Protein AF-A0AAE5J7K6-F1 (afdb_monomer_lite)

Organism: Limosilactobacillus reuteri (NCBI:txid1598)

pLDDT: mean 90.9, std 9.98, range [49.75, 97.62]

Foldseek 3Di:
DDWFQFLQPRDIFAFPPVAKFFAFADLVVQKTKIWTFTPPDPDGDIGIGMDGHDDDALVNHLRHDFFVLVVVLCVVQVVCCCVRPVVCPVVVVSSVVCVVVVVVQADPSSHGDPVGTPPDRPVVVRD

Structure (mmCIF, N/CA/C/O backbone):
data_AF-A0AAE5J7K6-F1
#
_entry.id   AF-A0AAE5J7K6-F1
#
loop_
_atom_site.group_PDB
_atom_site.id
_atom_site.type_symbol
_atom_site.label_atom_id
_atom_site.label_alt_id
_atom_site.label_comp_id
_atom_site.label_asym_id
_atom_site.label_entity_id
_atom_site.label_seq_id
_atom_site.pdbx_PDB_ins_code
_atom_site.Cartn_x
_atom_site.Cartn_y
_atom_site.Cartn_z
_atom_site.occupancy
_atom_site.B_iso_or_equiv
_atom_site.auth_seq_id
_atom_site.auth_comp_id
_atom_site.auth_asym_id
_atom_site.auth_atom_id
_atom_site.pdbx_PDB_model_num
ATOM 1 N N . MET A 1 1 ? 10.811 -12.786 -11.200 1.00 93.81 1 MET A N 1
ATOM 2 C CA . MET A 1 1 ? 10.462 -11.927 -12.350 1.00 93.81 1 MET A CA 1
ATOM 3 C C . MET A 1 1 ? 9.161 -12.414 -12.951 1.00 93.81 1 MET A C 1
ATOM 5 O O . MET A 1 1 ? 8.996 -13.625 -13.063 1.00 93.81 1 MET A O 1
ATOM 9 N N . ILE A 1 2 ? 8.264 -11.505 -13.320 1.00 96.31 2 ILE A N 1
ATOM 10 C CA . ILE A 1 2 ? 6.983 -11.817 -13.974 1.00 96.31 2 ILE A CA 1
ATOM 11 C C . ILE A 1 2 ? 6.719 -10.796 -15.085 1.00 96.31 2 ILE A C 1
ATOM 13 O O . ILE A 1 2 ? 7.277 -9.702 -15.046 1.00 96.31 2 ILE A O 1
ATOM 17 N N . LYS A 1 3 ? 5.872 -11.139 -16.059 1.00 97.31 3 LYS A N 1
ATOM 18 C CA . LYS A 1 3 ? 5.382 -10.195 -17.073 1.00 97.31 3 LYS A CA 1
ATOM 19 C C . LYS A 1 3 ? 4.067 -9.577 -16.597 1.00 97.31 3 LYS A C 1
ATOM 21 O O . LYS A 1 3 ? 3.174 -10.319 -16.195 1.00 97.31 3 LYS A O 1
ATOM 26 N N . VAL A 1 4 ? 3.949 -8.255 -16.664 1.00 96.88 4 VAL A N 1
ATOM 27 C CA . VAL A 1 4 ? 2.765 -7.489 -16.243 1.00 96.88 4 VAL A CA 1
ATOM 28 C C . VAL A 1 4 ? 2.380 -6.472 -17.306 1.00 96.88 4 VAL A C 1
ATOM 30 O O . VAL A 1 4 ? 3.189 -6.135 -18.165 1.00 96.88 4 VAL A O 1
ATOM 33 N N . THR A 1 5 ? 1.152 -5.968 -17.236 1.00 96.00 5 THR A N 1
ATOM 34 C CA . THR A 1 5 ? 0.739 -4.782 -17.991 1.00 96.00 5 THR A CA 1
ATOM 35 C C . THR A 1 5 ? 0.905 -3.560 -17.101 1.00 96.00 5 THR A C 1
ATOM 37 O O . THR A 1 5 ? 0.246 -3.476 -16.063 1.00 96.00 5 THR A O 1
ATOM 40 N N . ASP A 1 6 ? 1.759 -2.628 -17.515 1.00 93.62 6 ASP A N 1
ATOM 41 C CA . ASP A 1 6 ? 1.901 -1.334 -16.855 1.00 93.62 6 ASP A CA 1
ATOM 42 C C . ASP A 1 6 ? 0.564 -0.579 -16.903 1.00 93.62 6 ASP A C 1
ATOM 44 O O . ASP A 1 6 ? -0.046 -0.413 -17.963 1.00 93.62 6 ASP A O 1
ATOM 48 N N . LEU A 1 7 ? 0.076 -0.134 -15.751 1.00 93.06 7 LEU A N 1
ATOM 49 C CA . LEU A 1 7 ? -1.174 0.604 -15.656 1.00 93.06 7 LEU A CA 1
ATOM 50 C C . LEU A 1 7 ? -1.078 1.996 -16.276 1.00 93.06 7 LEU A C 1
ATOM 52 O O . LEU A 1 7 ? -2.104 2.480 -16.756 1.00 93.06 7 LEU A O 1
ATOM 56 N N . LEU A 1 8 ? 0.113 2.602 -16.302 1.00 88.62 8 LEU A N 1
ATOM 57 C CA . LEU A 1 8 ? 0.323 3.936 -16.853 1.00 88.62 8 LEU A CA 1
ATOM 58 C C . LEU A 1 8 ? 0.435 3.897 -18.381 1.00 88.62 8 LEU A C 1
ATOM 60 O O . LEU A 1 8 ? -0.321 4.571 -19.079 1.00 88.62 8 LEU A O 1
ATOM 64 N N . THR A 1 9 ? 1.357 3.095 -18.920 1.00 90.75 9 THR A N 1
ATOM 65 C CA . THR A 1 9 ? 1.624 3.057 -20.372 1.00 90.75 9 THR A CA 1
ATOM 66 C C . THR A 1 9 ? 0.813 2.009 -21.134 1.00 90.75 9 THR A C 1
ATOM 68 O O . THR A 1 9 ? 0.762 2.057 -22.365 1.00 90.75 9 THR A O 1
ATOM 71 N N . ARG A 1 10 ? 0.177 1.058 -20.432 1.00 92.69 10 ARG A N 1
ATOM 72 C CA . ARG A 1 10 ? -0.516 -0.119 -20.997 1.00 92.69 10 ARG A CA 1
ATOM 73 C C . ARG A 1 10 ? 0.393 -1.099 -21.750 1.00 92.69 10 ARG A C 1
ATOM 75 O O . ARG A 1 10 ? -0.115 -1.992 -22.428 1.00 92.69 10 ARG A O 1
ATOM 82 N N . GLN A 1 11 ? 1.714 -0.966 -21.636 1.00 94.25 11 GLN A N 1
ATOM 83 C CA . GLN A 1 11 ? 2.670 -1.877 -22.266 1.00 94.25 11 GLN A CA 1
ATOM 84 C C . GLN A 1 11 ? 2.914 -3.120 -21.406 1.00 94.25 11 GLN A C 1
ATOM 86 O O . GLN A 1 11 ? 2.763 -3.092 -20.185 1.00 94.25 11 GLN A O 1
ATOM 91 N N . GLU A 1 12 ? 3.294 -4.228 -22.047 1.00 96.56 12 GLU A N 1
ATOM 92 C CA . GLU A 1 12 ? 3.784 -5.399 -21.323 1.00 96.56 12 GLU A CA 1
ATOM 93 C C . GLU A 1 12 ? 5.246 -5.191 -20.918 1.00 96.56 12 GLU A C 1
ATOM 95 O O . GLU A 1 12 ? 6.101 -4.969 -21.773 1.00 96.56 12 GLU A O 1
ATOM 100 N N . VAL A 1 13 ? 5.534 -5.311 -19.623 1.00 95.38 13 VAL A N 1
ATOM 101 C CA . VAL A 1 13 ? 6.867 -5.112 -19.041 1.00 95.38 13 VAL A CA 1
ATOM 102 C C . VAL A 1 13 ? 7.207 -6.294 -18.132 1.00 95.38 13 VAL A C 1
ATOM 104 O O . VAL A 1 13 ? 6.322 -6.911 -17.534 1.00 95.38 13 VAL A O 1
ATOM 107 N N . ILE A 1 14 ? 8.488 -6.656 -18.034 1.00 96.81 14 ILE A N 1
ATOM 108 C CA . ILE A 1 14 ? 8.958 -7.667 -17.078 1.00 96.81 14 ILE A CA 1
ATOM 109 C C . ILE A 1 14 ? 9.411 -6.946 -15.814 1.00 96.81 14 ILE A C 1
ATOM 111 O O . ILE A 1 14 ? 10.242 -6.053 -15.892 1.00 96.81 14 ILE A O 1
ATOM 115 N N . VAL A 1 15 ? 8.912 -7.353 -14.649 1.00 96.94 15 VAL A N 1
ATOM 116 C CA . VAL A 1 15 ? 9.249 -6.738 -13.354 1.00 96.94 15 VAL A CA 1
ATOM 117 C C . VAL A 1 15 ? 9.903 -7.735 -12.401 1.00 96.94 15 VAL A C 1
ATOM 119 O O . VAL A 1 15 ? 9.646 -8.948 -12.456 1.00 96.94 15 VAL A O 1
ATOM 122 N N . ASP A 1 16 ? 10.733 -7.236 -11.486 1.00 95.88 16 ASP A N 1
ATOM 123 C CA . ASP A 1 16 ? 11.238 -8.001 -10.344 1.00 95.88 16 ASP A CA 1
ATOM 124 C C . ASP A 1 16 ? 10.209 -8.022 -9.200 1.00 95.88 16 ASP A C 1
ATOM 126 O O . ASP A 1 16 ? 10.271 -7.270 -8.228 1.00 95.88 16 ASP A O 1
ATOM 130 N N 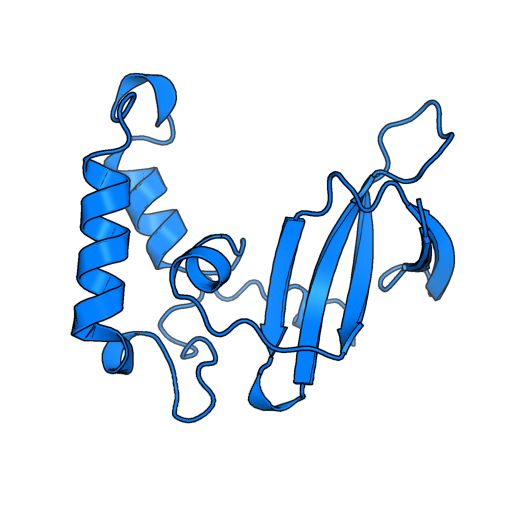. ASP A 1 17 ? 9.254 -8.945 -9.326 1.00 94.12 17 ASP A N 1
ATOM 131 C CA . ASP A 1 17 ? 8.152 -9.170 -8.380 1.00 94.12 17 ASP A CA 1
ATOM 132 C C . ASP A 1 17 ? 8.576 -9.457 -6.927 1.00 94.12 17 ASP A C 1
ATOM 134 O O . ASP A 1 17 ? 7.774 -9.330 -5.998 1.00 94.12 17 ASP A O 1
ATOM 138 N N . SER A 1 18 ? 9.836 -9.843 -6.702 1.00 95.12 18 SER A N 1
ATOM 139 C CA . SER A 1 18 ? 10.352 -10.078 -5.349 1.00 95.12 18 SER A CA 1
ATOM 140 C C . SER A 1 18 ? 10.489 -8.788 -4.535 1.00 95.12 18 SER A C 1
ATOM 142 O O . SER A 1 18 ? 10.502 -8.833 -3.308 1.00 95.12 18 SER A O 1
ATOM 144 N N . LYS A 1 19 ? 10.539 -7.636 -5.216 1.00 93.81 19 LYS A N 1
AT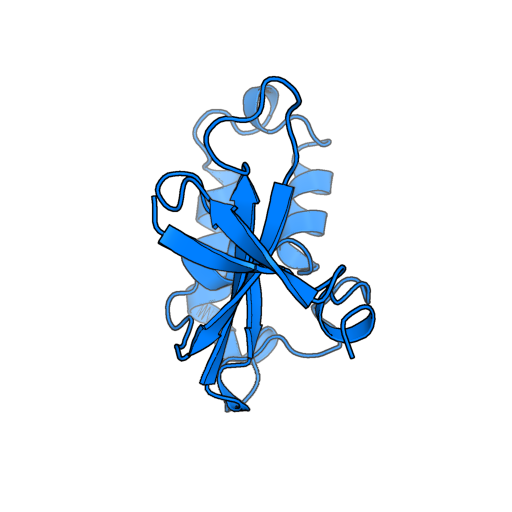OM 145 C CA . LYS A 1 19 ? 10.688 -6.296 -4.629 1.00 93.81 19 LYS A CA 1
ATOM 146 C C . LYS A 1 19 ? 9.403 -5.471 -4.678 1.00 93.81 19 LYS A C 1
ATOM 148 O O . LYS A 1 19 ? 9.446 -4.264 -4.433 1.00 93.81 19 LYS A O 1
ATOM 153 N N . LYS A 1 20 ? 8.276 -6.096 -5.032 1.00 94.38 20 LYS A N 1
ATOM 154 C CA . LYS A 1 20 ? 6.996 -5.397 -5.156 1.00 94.38 20 LYS A CA 1
ATOM 155 C C . LYS A 1 20 ? 6.571 -4.762 -3.834 1.00 94.38 20 LYS A C 1
ATOM 157 O O . LYS A 1 20 ? 6.835 -5.291 -2.755 1.00 94.38 20 LYS A O 1
ATOM 162 N N . LYS A 1 21 ? 5.847 -3.656 -3.937 1.00 93.75 21 LYS A N 1
ATOM 163 C CA . LYS A 1 21 ? 5.210 -2.960 -2.817 1.00 93.75 21 LYS A CA 1
ATOM 164 C C . LYS A 1 21 ? 3.732 -2.807 -3.125 1.00 93.75 21 LYS A C 1
ATOM 166 O O . LYS A 1 21 ? 3.400 -2.432 -4.247 1.00 93.75 21 LYS A O 1
ATOM 171 N N . ILE A 1 22 ? 2.862 -3.099 -2.159 1.00 93.50 22 ILE A N 1
ATOM 172 C CA . ILE A 1 22 ? 1.428 -2.823 -2.308 1.00 93.50 22 ILE A CA 1
ATOM 173 C C . ILE A 1 22 ? 1.264 -1.306 -2.318 1.00 93.50 22 ILE A C 1
ATOM 175 O O . ILE A 1 22 ? 1.660 -0.629 -1.368 1.00 93.50 22 ILE A O 1
ATOM 179 N N . THR A 1 23 ? 0.705 -0.767 -3.393 1.00 91.00 23 THR A N 1
ATOM 180 C CA . THR A 1 23 ? 0.434 0.667 -3.499 1.00 91.00 23 THR A CA 1
ATOM 181 C C . THR A 1 23 ? -0.965 1.009 -3.019 1.00 91.00 23 THR A C 1
ATOM 183 O O . THR A 1 23 ? -1.132 2.005 -2.313 1.00 91.00 23 THR A O 1
ATOM 186 N N . ASP A 1 24 ? -1.935 0.159 -3.353 1.00 91.81 24 ASP A N 1
ATOM 187 C CA . ASP A 1 24 ? -3.347 0.277 -2.995 1.00 91.81 24 ASP A CA 1
ATOM 188 C C . ASP A 1 24 ? -4.055 -1.088 -3.142 1.00 91.81 24 ASP A C 1
ATOM 190 O O . ASP A 1 24 ? -3.475 -2.055 -3.644 1.00 91.81 24 ASP A O 1
ATOM 194 N N . PHE A 1 25 ? -5.317 -1.185 -2.731 1.00 93.62 25 PHE A N 1
ATOM 195 C CA . PHE A 1 25 ? -6.162 -2.360 -2.949 1.00 93.62 25 PHE A CA 1
ATOM 196 C C . PHE A 1 25 ? -7.644 -1.977 -3.042 1.00 93.62 25 PHE A C 1
ATOM 198 O O . PHE A 1 25 ? -8.066 -0.879 -2.684 1.00 93.62 25 PHE A O 1
ATOM 205 N N . SER A 1 26 ? -8.445 -2.900 -3.564 1.00 93.75 26 SER A N 1
ATOM 206 C CA . SER A 1 26 ? -9.897 -2.873 -3.450 1.00 93.75 26 SER A CA 1
ATOM 207 C C . SER A 1 26 ? -10.399 -4.299 -3.277 1.00 93.75 26 SER A C 1
ATOM 209 O O . SER A 1 26 ? -10.597 -5.021 -4.256 1.00 93.75 26 SER A O 1
ATOM 211 N N . ASN A 1 27 ? -10.626 -4.692 -2.030 1.00 96.00 27 ASN A N 1
ATOM 212 C CA . ASN A 1 27 ? -11.216 -5.969 -1.658 1.00 96.00 27 ASN A CA 1
ATOM 213 C C . ASN A 1 27 ? -12.626 -6.101 -2.237 1.00 96.00 27 ASN A C 1
ATOM 215 O O . ASN A 1 27 ? -12.974 -7.161 -2.748 1.00 96.00 27 ASN A O 1
ATOM 219 N N . LYS A 1 28 ? -13.404 -5.009 -2.295 1.00 95.50 28 LYS A N 1
ATOM 220 C CA . LYS A 1 28 ? -14.710 -5.006 -2.974 1.00 95.50 28 LYS A CA 1
ATOM 221 C C . LYS A 1 28 ? -14.633 -5.482 -4.429 1.00 95.50 28 LYS A C 1
ATOM 223 O O . LYS A 1 28 ? -15.542 -6.157 -4.906 1.00 95.50 28 LYS A O 1
ATOM 228 N N . ASN A 1 29 ? -13.573 -5.105 -5.145 1.00 95.19 29 ASN A N 1
ATOM 229 C CA . ASN A 1 29 ? -13.381 -5.452 -6.555 1.00 95.19 29 ASN A CA 1
ATOM 230 C C . ASN A 1 29 ? -12.444 -6.651 -6.761 1.00 95.19 29 ASN A C 1
ATOM 232 O O . ASN A 1 29 ? -12.195 -7.027 -7.906 1.00 95.19 29 ASN A O 1
ATOM 236 N N . GLY A 1 30 ? -11.910 -7.236 -5.688 1.00 96.38 30 GLY A N 1
ATOM 237 C CA . GLY A 1 30 ? -10.941 -8.319 -5.777 1.00 96.38 30 GLY A CA 1
ATOM 238 C C . GLY A 1 30 ? -9.615 -7.916 -6.416 1.00 96.38 30 GLY A C 1
ATOM 239 O O . GLY A 1 30 ? -9.073 -8.708 -7.182 1.00 96.38 30 GLY A O 1
ATOM 240 N N . LEU A 1 31 ? -9.112 -6.700 -6.167 1.00 95.81 31 LEU A N 1
ATOM 241 C CA . LEU A 1 31 ? -7.897 -6.172 -6.798 1.00 95.81 31 LEU A CA 1
ATOM 242 C C . LEU A 1 31 ? -6.835 -5.743 -5.784 1.00 95.81 31 LEU A C 1
ATOM 244 O O . LEU A 1 31 ? -7.130 -5.036 -4.822 1.00 95.81 31 LEU A O 1
ATOM 248 N N . ILE A 1 32 ? -5.576 -6.061 -6.084 1.00 95.25 32 ILE A N 1
ATOM 249 C CA . ILE A 1 32 ? -4.397 -5.519 -5.399 1.00 95.25 32 ILE A CA 1
ATOM 250 C C . ILE A 1 32 ? -3.552 -4.764 -6.418 1.00 95.25 32 ILE A C 1
ATOM 252 O O . ILE A 1 32 ? -3.292 -5.274 -7.512 1.00 95.25 32 ILE A O 1
ATOM 256 N N . TYR A 1 33 ? -3.119 -3.563 -6.053 1.00 94.12 33 TYR A N 1
ATOM 257 C CA . TYR A 1 33 ? -2.240 -2.726 -6.855 1.00 94.12 33 TYR A CA 1
ATOM 258 C C . TYR A 1 33 ? -0.831 -2.798 -6.281 1.00 94.12 33 TYR A C 1
ATOM 260 O O . TYR A 1 33 ? -0.617 -2.657 -5.075 1.00 94.12 33 TYR A O 1
ATOM 268 N N . TYR A 1 34 ? 0.133 -3.028 -7.158 1.00 95.06 34 TYR A N 1
ATOM 269 C CA . TYR A 1 34 ? 1.537 -3.152 -6.823 1.00 95.06 34 TYR A CA 1
ATOM 270 C C . TYR A 1 34 ? 2.366 -2.170 -7.634 1.00 95.06 34 TYR A C 1
ATOM 272 O O . TYR A 1 34 ? 2.002 -1.819 -8.752 1.00 95.06 34 TYR A O 1
ATOM 280 N N . SER A 1 35 ? 3.520 -1.810 -7.084 1.00 94.19 35 SER A N 1
ATOM 281 C CA . SER A 1 35 ? 4.629 -1.212 -7.822 1.00 94.19 35 SER A CA 1
ATOM 282 C C . SER A 1 35 ? 5.859 -2.090 -7.659 1.00 94.19 35 SER A C 1
ATOM 284 O O . SER A 1 35 ? 6.154 -2.532 -6.543 1.00 94.19 35 SER A O 1
ATOM 286 N N . ALA A 1 36 ? 6.572 -2.374 -8.743 1.00 95.38 36 ALA A N 1
ATOM 287 C CA . ALA A 1 36 ? 7.814 -3.143 -8.710 1.00 95.38 36 ALA A CA 1
ATOM 288 C C . ALA A 1 36 ? 8.821 -2.588 -9.724 1.00 95.38 36 ALA A C 1
ATOM 290 O O . ALA A 1 36 ? 8.407 -2.070 -10.761 1.00 95.38 36 ALA A O 1
ATOM 291 N N . PRO A 1 37 ? 10.134 -2.709 -9.469 1.00 95.81 37 PRO A N 1
ATOM 292 C CA . PRO A 1 37 ? 11.131 -2.271 -10.431 1.00 95.81 37 PRO A CA 1
ATOM 293 C C . PRO A 1 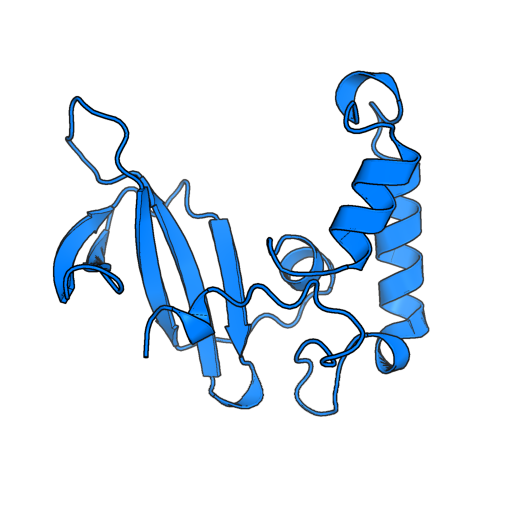37 ? 11.076 -3.142 -11.690 1.00 95.81 37 PRO A C 1
ATOM 295 O O . PRO A 1 37 ? 10.960 -4.372 -11.614 1.00 95.81 37 PRO A O 1
ATOM 298 N N . GLU A 1 38 ? 11.183 -2.502 -12.849 1.00 95.56 38 GLU A N 1
ATOM 299 C CA . GLU A 1 38 ? 11.381 -3.170 -14.127 1.00 95.56 38 GLU A CA 1
ATOM 300 C C . GLU A 1 38 ? 12.656 -4.025 -14.076 1.00 95.56 38 GLU A C 1
ATOM 302 O O . GLU A 1 38 ? 13.685 -3.651 -13.508 1.00 95.56 38 GLU A O 1
ATOM 307 N N . ALA A 1 39 ? 12.574 -5.231 -14.623 1.00 94.12 39 ALA A N 1
ATOM 308 C CA . ALA A 1 39 ? 13.689 -6.155 -14.669 1.00 94.12 39 ALA A CA 1
ATOM 309 C C . ALA A 1 39 ? 14.610 -5.815 -15.844 1.00 94.12 39 ALA A C 1
ATOM 311 O O . ALA A 1 39 ? 14.151 -5.510 -16.939 1.00 94.12 39 ALA A O 1
ATOM 312 N N . ASN A 1 40 ? 15.918 -5.991 -15.645 1.00 85.31 40 ASN A N 1
ATOM 313 C CA . ASN A 1 40 ? 16.941 -5.858 -16.692 1.00 85.31 40 ASN A CA 1
ATOM 314 C C . ASN A 1 40 ? 17.057 -4.456 -17.322 1.00 85.31 40 ASN A C 1
ATOM 316 O O . ASN A 1 40 ? 17.545 -4.334 -18.443 1.00 85.31 40 ASN A O 1
ATOM 320 N N . THR A 1 41 ? 16.652 -3.409 -16.604 1.00 82.81 41 THR A N 1
ATOM 321 C CA . THR A 1 41 ? 16.931 -2.016 -16.975 1.00 82.81 41 THR A CA 1
ATOM 322 C C . THR A 1 41 ? 18.144 -1.486 -16.204 1.00 82.81 41 THR A C 1
ATOM 324 O O . THR A 1 41 ? 18.334 -1.802 -15.028 1.00 82.81 41 THR A O 1
ATOM 327 N N . GLU A 1 42 ? 18.976 -0.682 -16.869 1.00 80.44 42 GLU A N 1
ATOM 328 C CA . GLU A 1 42 ? 20.081 0.056 -16.235 1.00 80.44 42 GLU A CA 1
ATOM 329 C C . GLU A 1 42 ? 19.586 1.292 -15.464 1.00 80.44 42 GLU A C 1
ATOM 331 O O . GLU A 1 42 ? 20.277 1.794 -14.578 1.00 80.44 42 GLU A O 1
ATOM 336 N N . VAL A 1 43 ? 18.383 1.777 -15.787 1.00 81.62 43 VAL A N 1
ATOM 337 C CA . VAL A 1 43 ? 17.724 2.906 -15.120 1.00 81.62 43 VAL A CA 1
ATOM 338 C C . VAL A 1 43 ? 16.646 2.366 -14.192 1.00 81.62 43 VAL A C 1
ATOM 340 O O . VAL A 1 43 ? 15.821 1.559 -14.615 1.00 81.62 43 VAL A O 1
ATOM 343 N N . GLU A 1 44 ? 16.621 2.823 -12.940 1.00 82.50 44 GLU A N 1
ATOM 344 C CA . GLU A 1 44 ? 15.578 2.433 -11.991 1.00 82.50 44 GLU A CA 1
ATOM 345 C C . GLU A 1 44 ? 14.218 2.991 -12.439 1.00 82.50 44 GLU A C 1
ATOM 347 O O . GLU A 1 44 ? 13.906 4.165 -12.248 1.00 82.50 44 GLU A O 1
ATOM 352 N N . HIS A 1 45 ? 13.419 2.130 -13.064 1.00 90.00 45 HIS A N 1
ATOM 353 C CA . HIS A 1 45 ? 12.057 2.412 -13.493 1.00 90.00 45 HIS A CA 1
ATOM 354 C C . HIS A 1 45 ? 11.102 1.519 -12.698 1.00 90.00 45 HIS A C 1
ATOM 356 O O . HIS A 1 45 ? 11.291 0.304 -12.640 1.00 90.00 45 HIS A O 1
ATOM 362 N N . TRP A 1 46 ? 10.111 2.122 -12.040 1.00 93.19 46 TRP A N 1
ATOM 363 C CA . TRP A 1 46 ? 9.090 1.407 -11.274 1.00 93.19 46 TRP A CA 1
ATOM 364 C C . TRP A 1 46 ? 7.812 1.312 -12.098 1.00 93.19 46 TRP A C 1
ATOM 366 O O . TRP A 1 46 ? 7.357 2.303 -12.661 1.00 93.19 46 TRP A O 1
ATOM 376 N N . VAL A 1 47 ? 7.253 0.110 -12.160 1.00 94.12 47 VAL A N 1
ATOM 377 C CA . VAL A 1 47 ? 6.076 -0.221 -12.959 1.00 94.12 47 VAL A CA 1
ATOM 378 C C . VAL A 1 47 ? 4.920 -0.524 -12.025 1.00 94.12 47 VAL A C 1
ATOM 380 O O . VAL A 1 47 ? 5.026 -1.410 -11.168 1.00 94.12 47 VAL A O 1
ATOM 383 N N . ASP A 1 48 ? 3.808 0.173 -12.234 1.00 94.06 48 ASP A N 1
ATOM 384 C CA . ASP A 1 48 ? 2.571 -0.050 -11.499 1.00 94.06 48 ASP A CA 1
ATOM 385 C C . ASP A 1 48 ? 1.692 -1.057 -12.241 1.00 94.06 48 ASP A C 1
ATOM 387 O O . ASP A 1 48 ? 1.428 -0.926 -13.434 1.00 94.06 48 ASP A O 1
ATOM 391 N N . TYR A 1 49 ? 1.213 -2.079 -11.543 1.00 95.06 49 TYR A N 1
ATOM 392 C CA . TYR A 1 49 ? 0.352 -3.117 -12.109 1.00 95.06 49 TYR A CA 1
ATOM 393 C C . TYR A 1 49 ? -0.680 -3.584 -11.086 1.00 95.06 49 TYR A C 1
ATOM 395 O O . TYR A 1 49 ? -0.570 -3.314 -9.891 1.00 95.06 49 TYR A O 1
ATOM 403 N N . LYS A 1 50 ? -1.721 -4.277 -11.553 1.00 95.31 50 LYS A N 1
ATOM 404 C CA . LYS A 1 50 ? -2.754 -4.849 -10.682 1.00 95.31 50 LYS A CA 1
ATOM 405 C C . LYS A 1 50 ? -2.915 -6.337 -10.915 1.00 95.31 50 LYS A C 1
ATOM 407 O O . LYS A 1 50 ? -2.741 -6.818 -12.035 1.00 95.31 50 LYS A O 1
ATOM 412 N N . VAL A 1 51 ? -3.301 -7.044 -9.866 1.00 96.00 51 VAL A N 1
ATOM 413 C CA . VAL A 1 51 ? -3.636 -8.468 -9.907 1.00 96.00 51 VAL A CA 1
ATOM 414 C C . VAL A 1 51 ? -4.948 -8.713 -9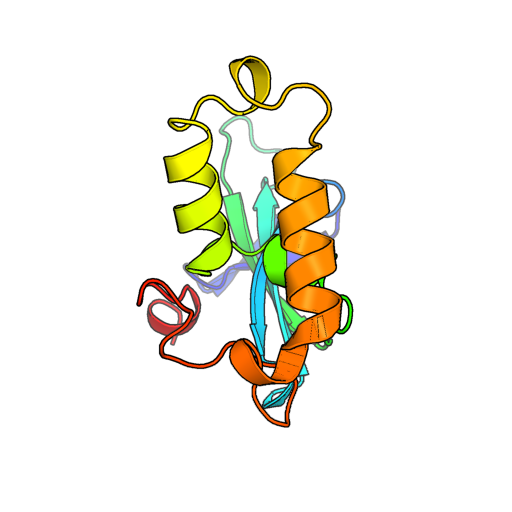.177 1.00 96.00 51 VAL A C 1
ATOM 416 O O . VAL A 1 51 ? -5.369 -7.897 -8.357 1.00 96.00 51 VAL A O 1
ATOM 419 N N . ASN A 1 52 ? -5.579 -9.851 -9.457 1.00 97.12 52 ASN A N 1
ATOM 420 C CA . ASN A 1 52 ? -6.728 -10.288 -8.676 1.00 97.12 52 ASN A CA 1
ATOM 421 C C . ASN A 1 52 ? -6.265 -10.786 -7.300 1.00 97.12 52 ASN A C 1
ATOM 423 O O . ASN A 1 52 ? -5.334 -11.590 -7.221 1.00 97.12 52 ASN A O 1
ATOM 427 N N . GLY A 1 53 ? -6.926 -10.343 -6.236 1.00 96.44 53 GLY A N 1
ATOM 428 C CA . GLY A 1 53 ? -6.630 -10.741 -4.862 1.00 96.44 53 GLY A CA 1
ATOM 429 C C . GLY A 1 53 ? -7.231 -9.789 -3.832 1.00 96.44 53 GLY A C 1
ATOM 430 O O . GLY A 1 53 ? -7.815 -8.771 -4.193 1.00 96.44 53 GLY A O 1
ATOM 431 N N . HIS A 1 54 ? -7.057 -10.122 -2.554 1.00 96.81 54 HIS A N 1
ATOM 432 C CA . HIS A 1 54 ? -7.451 -9.296 -1.411 1.00 96.81 54 HIS A CA 1
ATOM 433 C C . HIS A 1 54 ? -6.256 -9.037 -0.497 1.00 96.81 54 HIS A C 1
ATOM 435 O O . HIS A 1 54 ? -5.309 -9.826 -0.457 1.00 96.81 54 HIS A O 1
ATOM 441 N N . VAL A 1 55 ? -6.334 -7.948 0.261 1.00 96.31 55 VAL A N 1
ATOM 442 C CA . VAL A 1 55 ? -5.443 -7.678 1.389 1.00 96.31 55 VAL A CA 1
ATOM 443 C C . VAL A 1 55 ? -6.289 -7.749 2.652 1.00 96.31 55 VAL A C 1
ATOM 445 O O . VAL A 1 55 ? -7.084 -6.850 2.927 1.00 96.31 55 VAL A O 1
ATOM 448 N N . ASP A 1 56 ? -6.160 -8.844 3.396 1.00 94.81 56 ASP A N 1
ATOM 449 C CA . ASP A 1 56 ? -7.012 -9.123 4.558 1.00 94.81 56 ASP A CA 1
ATOM 450 C C . ASP A 1 56 ? -6.338 -8.741 5.882 1.00 94.81 56 ASP A C 1
ATOM 452 O O . ASP A 1 56 ? -7.019 -8.349 6.831 1.00 94.81 56 ASP A O 1
ATOM 456 N N . ASP A 1 57 ? -5.006 -8.798 5.945 1.00 95.56 57 ASP A N 1
ATOM 457 C CA . ASP A 1 57 ? -4.236 -8.471 7.140 1.00 95.56 57 ASP A CA 1
ATOM 458 C C . ASP A 1 57 ? -4.010 -6.960 7.300 1.00 95.56 57 ASP A C 1
ATOM 460 O O . ASP A 1 57 ? -3.814 -6.214 6.338 1.00 95.56 57 ASP A O 1
ATOM 464 N N . VAL A 1 58 ? -4.048 -6.493 8.549 1.00 95.56 58 VAL A N 1
ATOM 465 C CA . VAL A 1 58 ? -3.943 -5.066 8.889 1.00 95.56 58 VAL A CA 1
ATOM 466 C C . VAL A 1 58 ? -2.581 -4.500 8.499 1.00 95.56 58 VAL A C 1
ATOM 468 O O . VAL A 1 58 ? -2.499 -3.368 8.029 1.00 95.56 58 VAL A O 1
ATOM 471 N N . GLU A 1 59 ? -1.520 -5.281 8.661 1.00 94.50 59 GLU A N 1
ATOM 472 C CA . GLU A 1 59 ? -0.154 -4.920 8.305 1.00 94.50 59 GLU A CA 1
ATOM 473 C C . GLU A 1 59 ? -0.025 -4.628 6.804 1.00 94.50 59 GLU A C 1
ATOM 475 O O . GLU A 1 59 ? 0.486 -3.572 6.418 1.00 94.50 59 GLU A O 1
ATOM 480 N N . GLY A 1 60 ? -0.560 -5.507 5.957 1.00 94.50 60 GLY A N 1
ATOM 481 C CA . GLY A 1 60 ? -0.645 -5.334 4.514 1.00 94.50 60 GLY A CA 1
ATOM 482 C C . GLY A 1 60 ? -1.428 -4.080 4.144 1.00 94.50 60 GLY A C 1
ATOM 483 O O . GLY A 1 60 ? -0.935 -3.262 3.362 1.00 94.50 60 GLY A O 1
ATOM 484 N N . LYS A 1 61 ? -2.592 -3.857 4.769 1.00 94.50 61 LYS A N 1
ATOM 485 C CA . LYS A 1 61 ? -3.388 -2.637 4.549 1.00 94.50 61 LYS A CA 1
ATOM 486 C C . LYS A 1 61 ? -2.611 -1.378 4.933 1.00 94.50 61 LYS A C 1
ATOM 488 O O . LYS A 1 61 ? -2.570 -0.430 4.157 1.00 94.50 61 LYS A O 1
ATOM 493 N N . LEU A 1 62 ? -1.958 -1.363 6.095 1.00 93.75 62 LEU A N 1
ATOM 494 C CA . LEU A 1 62 ? -1.171 -0.226 6.592 1.00 93.75 62 LEU A CA 1
ATOM 495 C C . LEU A 1 62 ? 0.096 0.042 5.774 1.00 93.75 62 LEU A C 1
ATOM 497 O O . LEU A 1 62 ? 0.587 1.175 5.751 1.00 93.75 62 LEU A O 1
ATOM 501 N N . SER A 1 63 ? 0.610 -0.976 5.082 1.00 89.62 63 SER A N 1
ATOM 502 C CA . SER A 1 63 ? 1.778 -0.852 4.211 1.00 89.62 63 SER A CA 1
ATOM 503 C C . SER A 1 63 ? 1.516 -0.033 2.941 1.00 89.62 63 SER A C 1
ATOM 505 O O . SER A 1 63 ? 2.484 0.413 2.319 1.00 89.62 63 SER A O 1
ATOM 507 N N . THR A 1 64 ? 0.251 0.231 2.583 1.00 90.69 64 THR A N 1
ATOM 508 C CA . THR A 1 64 ? -0.087 1.026 1.394 1.00 90.69 64 THR A CA 1
ATOM 509 C C . THR A 1 64 ? 0.324 2.491 1.529 1.00 90.69 64 THR A C 1
ATOM 511 O O . THR A 1 64 ? 0.513 3.018 2.629 1.00 90.69 64 THR A O 1
ATOM 514 N N . TYR A 1 65 ? 0.490 3.174 0.394 1.00 79.31 65 TYR A N 1
ATOM 515 C CA . TYR A 1 65 ? 0.938 4.569 0.382 1.00 79.31 65 TYR A CA 1
ATOM 516 C C . TYR A 1 65 ? -0.182 5.558 0.729 1.00 79.31 65 TYR A C 1
ATOM 518 O O . TYR A 1 65 ? 0.071 6.548 1.416 1.00 79.31 65 TYR A O 1
ATOM 526 N N . ASN A 1 66 ? -1.416 5.296 0.290 1.00 75.75 66 ASN A N 1
ATOM 527 C CA . ASN A 1 66 ? -2.542 6.223 0.435 1.00 75.75 66 ASN A CA 1
ATOM 528 C C . ASN A 1 66 ? -3.396 5.959 1.688 1.00 75.75 66 ASN A C 1
ATOM 530 O O . ASN A 1 66 ? -4.617 5.834 1.605 1.00 75.75 66 ASN A O 1
ATOM 534 N N . ASN A 1 67 ? -2.780 5.891 2.868 1.00 84.81 67 ASN A N 1
ATOM 535 C CA . ASN A 1 67 ? -3.544 5.855 4.115 1.00 84.81 67 ASN A CA 1
ATOM 536 C C . ASN A 1 67 ? -3.067 6.920 5.111 1.00 84.81 67 ASN A C 1
ATOM 538 O O . ASN A 1 67 ? -1.872 7.156 5.309 1.00 84.81 67 ASN A O 1
ATOM 542 N N . ALA A 1 68 ? -4.031 7.602 5.731 1.00 87.94 68 ALA A N 1
ATOM 543 C CA . ALA A 1 68 ? -3.779 8.709 6.646 1.00 87.94 68 ALA A CA 1
ATOM 544 C C . ALA A 1 68 ? -3.094 8.247 7.940 1.00 87.94 68 ALA A C 1
ATOM 546 O O . ALA A 1 68 ? -2.399 9.039 8.577 1.00 87.94 68 ALA A O 1
ATOM 547 N N . VAL A 1 69 ? -3.241 6.968 8.306 1.00 92.19 69 VAL A N 1
ATOM 548 C CA . VAL A 1 69 ? -2.587 6.365 9.475 1.00 92.19 69 VAL A CA 1
ATOM 549 C C . VAL A 1 69 ? -1.068 6.390 9.310 1.00 92.19 69 VAL A C 1
ATOM 551 O O . VAL A 1 69 ? -0.360 6.871 10.193 1.00 92.19 69 VAL A O 1
ATOM 554 N N . ARG A 1 70 ? -0.560 5.970 8.148 1.00 90.25 70 ARG A N 1
ATOM 555 C CA . ARG A 1 70 ? 0.866 5.999 7.818 1.00 90.25 70 ARG A CA 1
ATOM 556 C C . ARG A 1 70 ? 1.422 7.421 7.803 1.00 90.25 70 ARG A C 1
ATOM 558 O O . ARG A 1 70 ? 2.519 7.647 8.309 1.00 90.25 70 ARG A O 1
ATOM 565 N N . LEU A 1 71 ? 0.672 8.391 7.274 1.00 89.50 71 LEU A N 1
ATOM 566 C CA . LEU A 1 71 ? 1.077 9.802 7.313 1.00 89.50 71 LEU A CA 1
ATOM 567 C C . LEU A 1 71 ? 1.097 10.352 8.747 1.00 89.50 71 LEU A C 1
ATOM 569 O O . LEU A 1 71 ? 2.002 11.107 9.103 1.00 89.50 71 LEU A O 1
ATOM 573 N N . ALA A 1 72 ? 0.115 9.991 9.574 1.00 91.81 72 ALA A N 1
ATOM 574 C CA . ALA A 1 72 ? 0.084 10.380 10.978 1.00 91.81 72 ALA A CA 1
ATOM 575 C C . ALA A 1 72 ? 1.286 9.802 11.735 1.00 91.81 72 ALA A C 1
ATOM 577 O O . ALA A 1 72 ? 1.977 10.550 12.423 1.00 91.81 72 ALA A O 1
ATOM 578 N N . TYR A 1 73 ? 1.595 8.517 11.533 1.00 94.69 73 TYR A N 1
ATOM 579 C CA . TYR A 1 73 ? 2.805 7.892 12.063 1.00 94.69 73 TYR A CA 1
ATOM 580 C C . TYR A 1 73 ? 4.068 8.633 11.611 1.00 94.69 73 TYR A C 1
ATOM 582 O O . TYR A 1 73 ? 4.862 9.047 12.452 1.00 94.69 73 TYR A O 1
ATOM 590 N N . ALA A 1 74 ? 4.214 8.892 10.306 1.00 92.56 74 ALA A N 1
ATOM 591 C CA . ALA A 1 74 ? 5.361 9.619 9.765 1.00 92.56 74 ALA A CA 1
ATOM 592 C C . ALA A 1 74 ? 5.538 10.995 10.429 1.00 92.56 74 ALA A C 1
ATOM 594 O O . ALA A 1 74 ? 6.658 11.377 10.749 1.00 92.56 74 ALA A O 1
ATOM 595 N N . LYS A 1 75 ? 4.444 11.718 10.705 1.00 93.81 75 LYS A N 1
ATOM 596 C CA . LYS A 1 75 ? 4.489 12.987 11.449 1.00 93.81 75 LYS A CA 1
ATOM 597 C C . LYS A 1 75 ? 4.933 12.806 12.902 1.00 93.81 75 LYS A C 1
ATOM 599 O O . LYS A 1 75 ? 5.721 13.617 13.378 1.00 93.81 75 LYS A O 1
ATOM 604 N N . VAL A 1 76 ? 4.452 11.771 13.593 1.00 95.62 76 VAL A N 1
ATOM 605 C CA . VAL A 1 76 ? 4.830 11.470 14.988 1.00 95.62 76 VAL A CA 1
ATOM 606 C C . VAL A 1 76 ? 6.332 11.209 15.109 1.00 95.62 76 VAL A C 1
ATOM 608 O O . VAL A 1 76 ? 6.966 11.748 16.009 1.00 95.62 76 VAL A O 1
ATOM 611 N N . VAL A 1 77 ? 6.917 10.463 14.169 1.00 96.19 77 VAL A N 1
ATOM 612 C CA . VAL A 1 77 ? 8.362 10.160 14.147 1.00 96.19 77 VAL A CA 1
ATOM 613 C C . VAL A 1 77 ? 9.193 11.203 13.387 1.00 96.19 77 VAL A C 1
ATOM 615 O O . VAL A 1 77 ? 10.343 10.945 13.029 1.00 96.19 77 VAL A O 1
ATOM 618 N N . ASN A 1 78 ? 8.618 12.377 13.102 1.00 96.12 78 ASN A N 1
ATOM 619 C CA . ASN A 1 78 ? 9.247 13.482 12.372 1.00 96.12 78 ASN A CA 1
ATOM 620 C C . ASN A 1 78 ? 9.917 13.063 11.046 1.00 96.12 78 ASN A C 1
ATOM 622 O O . ASN A 1 78 ? 11.000 13.527 10.704 1.00 96.12 78 ASN A O 1
ATOM 626 N N . PHE A 1 79 ? 9.284 12.143 10.314 1.00 93.69 79 PHE A N 1
ATOM 627 C CA . PHE A 1 79 ? 9.774 11.565 9.058 1.00 93.69 79 PHE A CA 1
ATOM 628 C C . PHE A 1 79 ? 11.155 10.887 9.159 1.00 93.69 79 PHE A C 1
ATOM 630 O O . PHE A 1 79 ? 11.774 10.602 8.138 1.00 93.69 79 PHE A O 1
ATOM 637 N N . ALA A 1 80 ? 11.609 10.570 10.374 1.00 96.12 80 ALA A N 1
ATOM 638 C CA . ALA A 1 80 ? 12.902 9.957 10.661 1.00 96.12 80 ALA A CA 1
ATOM 639 C C . ALA A 1 80 ? 12.717 8.720 11.555 1.00 96.12 80 ALA A C 1
ATOM 641 O O . ALA A 1 80 ? 13.222 8.654 12.672 1.00 96.12 80 ALA A O 1
ATOM 642 N N . ALA A 1 81 ? 11.960 7.729 11.069 1.00 95.12 81 ALA A N 1
ATOM 643 C CA . ALA A 1 81 ? 11.631 6.516 11.829 1.00 95.12 81 ALA A CA 1
ATOM 644 C C . ALA A 1 81 ? 12.879 5.757 12.316 1.00 95.12 81 ALA A C 1
ATOM 646 O O . ALA A 1 81 ? 12.912 5.307 13.451 1.00 95.12 81 ALA A O 1
ATOM 647 N N . SER A 1 82 ? 13.942 5.690 11.509 1.00 96.25 82 SER A N 1
ATOM 648 C CA . SER A 1 82 ? 15.205 5.050 11.909 1.00 96.25 82 SER A CA 1
ATOM 649 C C . SER A 1 82 ? 15.897 5.725 13.096 1.00 96.25 82 SER A C 1
ATOM 651 O O . SER A 1 82 ? 16.729 5.099 13.742 1.00 96.25 82 SER A O 1
ATOM 653 N N . GLU A 1 83 ? 15.596 6.997 13.359 1.00 97.38 83 GLU A N 1
ATOM 654 C CA . GLU A 1 83 ? 16.164 7.767 14.469 1.00 97.38 83 GLU A CA 1
ATOM 655 C C . GLU A 1 83 ? 15.201 7.827 15.663 1.00 97.38 83 GLU A C 1
ATOM 657 O O . GLU A 1 83 ?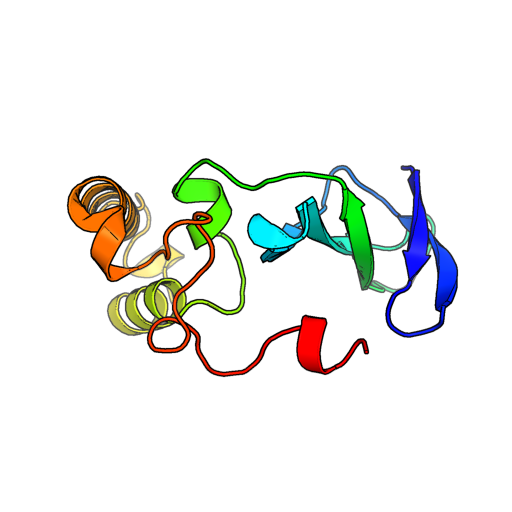 15.629 7.694 16.806 1.00 97.38 83 GLU A O 1
ATOM 662 N N . ASN A 1 84 ? 13.903 8.008 15.395 1.00 97.38 84 ASN A N 1
ATOM 663 C CA . ASN A 1 84 ? 12.885 8.308 16.407 1.00 97.38 84 ASN A CA 1
ATOM 664 C C . ASN A 1 84 ? 11.997 7.112 16.794 1.00 97.38 84 ASN A C 1
ATOM 666 O O . ASN A 1 84 ? 11.231 7.219 17.748 1.00 97.38 84 ASN A O 1
ATOM 670 N N . ASP A 1 85 ? 12.066 6.000 16.062 1.00 97.31 85 ASP A N 1
ATOM 671 C CA . ASP A 1 85 ? 11.367 4.740 16.350 1.00 97.31 85 ASP A CA 1
ATOM 672 C C . ASP A 1 85 ? 12.181 3.527 15.834 1.00 97.31 85 ASP A C 1
ATOM 674 O O . ASP A 1 85 ? 11.676 2.732 15.038 1.00 97.31 85 ASP A O 1
ATOM 678 N N . PRO A 1 86 ? 13.469 3.393 16.218 1.00 96.69 86 PRO A N 1
ATOM 679 C CA . PRO A 1 86 ? 14.385 2.409 15.628 1.00 96.69 86 PRO A CA 1
ATOM 680 C C . PRO A 1 86 ? 13.941 0.954 15.837 1.00 96.69 86 PRO A C 1
ATOM 682 O O . PRO A 1 86 ? 14.177 0.114 14.970 1.00 96.69 86 PRO A O 1
ATOM 685 N N . ASP A 1 87 ? 13.270 0.674 16.956 1.00 97.12 87 ASP A N 1
ATOM 686 C CA . ASP A 1 87 ? 12.739 -0.650 17.301 1.00 97.12 87 ASP A CA 1
ATOM 687 C C . ASP A 1 87 ? 11.282 -0.847 16.835 1.00 97.12 87 ASP A C 1
ATOM 689 O O . ASP A 1 87 ? 10.705 -1.926 16.990 1.00 97.12 87 ASP A O 1
ATOM 693 N N . GLY A 1 88 ? 10.673 0.188 16.244 1.00 96.12 88 GLY A N 1
ATOM 694 C CA . GLY A 1 88 ? 9.307 0.149 15.728 1.00 96.12 88 GLY A CA 1
ATOM 695 C C . GLY A 1 88 ? 8.225 0.074 16.807 1.00 96.12 88 GLY A C 1
ATOM 696 O O . GLY A 1 88 ? 7.116 -0.366 16.509 1.00 96.12 88 GLY A O 1
ATOM 697 N N . GLU A 1 89 ? 8.504 0.449 18.057 1.00 97.38 89 GLU A N 1
ATOM 698 C CA . GLU A 1 89 ? 7.531 0.390 19.156 1.00 97.38 89 GLU A CA 1
ATOM 699 C C . GLU A 1 89 ? 6.302 1.266 18.884 1.00 97.38 89 GLU A C 1
ATOM 701 O O . GLU A 1 89 ? 5.167 0.838 19.123 1.00 97.38 89 GLU A O 1
ATOM 706 N N . ILE A 1 90 ? 6.505 2.466 18.328 1.00 96.44 90 ILE A N 1
ATOM 707 C CA . ILE A 1 90 ? 5.403 3.369 17.978 1.00 96.44 90 ILE A CA 1
ATOM 708 C C . ILE A 1 90 ? 4.594 2.759 16.833 1.00 96.44 90 ILE A C 1
ATOM 710 O O . ILE A 1 90 ? 3.363 2.708 16.910 1.00 96.44 90 ILE A O 1
ATOM 714 N N . TRP A 1 91 ? 5.261 2.259 15.787 1.00 96.44 91 TRP A N 1
ATOM 715 C CA . TRP A 1 91 ? 4.580 1.598 14.673 1.00 96.44 91 TRP A CA 1
ATOM 716 C C . TRP A 1 91 ? 3.783 0.368 15.122 1.00 96.44 91 TRP A C 1
ATOM 718 O O . TRP A 1 91 ? 2.616 0.223 14.759 1.00 96.44 91 TRP A O 1
ATOM 728 N N . ASN A 1 92 ? 4.367 -0.481 15.966 1.00 96.69 92 ASN A N 1
ATOM 729 C CA . ASN A 1 92 ? 3.705 -1.663 16.512 1.00 96.69 92 ASN A CA 1
ATOM 730 C C . ASN A 1 92 ? 2.467 -1.273 17.332 1.00 96.69 92 ASN A C 1
ATOM 732 O O . ASN A 1 92 ? 1.413 -1.891 17.186 1.00 96.69 92 ASN A O 1
ATOM 736 N N . GLY A 1 93 ? 2.548 -0.198 18.123 1.00 97.19 93 GLY A N 1
ATOM 737 C CA . GLY A 1 93 ? 1.390 0.361 18.824 1.00 97.19 93 GLY A CA 1
ATOM 738 C C . GLY A 1 93 ? 0.279 0.830 17.876 1.00 97.19 93 GLY A C 1
ATOM 739 O O . GLY A 1 93 ? -0.900 0.596 18.144 1.00 97.19 93 GLY A O 1
ATOM 740 N N . VAL A 1 94 ? 0.635 1.443 16.741 1.00 96.12 94 VAL A N 1
ATOM 741 C CA . VAL A 1 94 ? -0.325 1.833 15.693 1.00 96.12 94 VAL A CA 1
ATOM 742 C C . VAL A 1 94 ? -0.990 0.604 15.071 1.00 96.12 94 VAL A C 1
ATOM 744 O O . VAL A 1 94 ? -2.217 0.573 14.965 1.00 96.12 94 VAL A O 1
ATOM 747 N N . VAL A 1 95 ? -0.211 -0.416 14.699 1.00 96.50 95 VAL A N 1
ATOM 748 C CA . VAL A 1 95 ? -0.727 -1.674 14.133 1.00 96.50 95 VAL A CA 1
ATOM 749 C C . VAL A 1 95 ? -1.715 -2.331 15.098 1.00 96.50 95 VAL A C 1
ATOM 751 O O . VAL A 1 95 ? -2.841 -2.645 14.707 1.00 96.50 95 VAL A O 1
ATOM 754 N N . GLU A 1 96 ? -1.339 -2.479 16.369 1.00 97.62 96 GLU A N 1
ATOM 755 C CA . GLU A 1 96 ? -2.203 -3.078 17.388 1.00 97.62 96 GLU A CA 1
ATOM 756 C C . GLU A 1 96 ? -3.466 -2.251 17.636 1.00 97.62 96 GLU A C 1
ATOM 758 O O . GLU A 1 96 ? -4.559 -2.811 17.756 1.00 97.62 96 GLU A O 1
ATOM 763 N N . TYR A 1 97 ? -3.371 -0.919 17.640 1.00 97.06 97 TYR A N 1
ATOM 764 C CA . TYR A 1 97 ? -4.555 -0.070 17.742 1.00 97.06 97 TYR A CA 1
ATOM 765 C C . TYR A 1 97 ? -5.521 -0.307 16.575 1.00 97.06 97 TYR A C 1
ATOM 767 O O . TYR A 1 97 ? -6.720 -0.482 16.798 1.00 97.06 97 TYR A O 1
ATOM 775 N N . VAL A 1 98 ? -5.019 -0.343 15.338 1.00 96.56 98 VAL A N 1
ATOM 776 C CA . VAL A 1 98 ? -5.852 -0.559 14.145 1.00 96.56 98 VAL A CA 1
ATOM 777 C C . VAL A 1 98 ? -6.492 -1.947 14.170 1.00 96.56 98 VAL A C 1
ATOM 779 O O . VAL A 1 98 ? -7.688 -2.048 13.907 1.00 96.56 98 VAL A O 1
ATOM 782 N N . LYS A 1 99 ? -5.763 -2.999 14.571 1.00 97.12 99 LYS A N 1
ATOM 783 C CA . LYS A 1 99 ? -6.309 -4.365 14.713 1.00 97.12 99 LYS A CA 1
ATOM 784 C C . LYS A 1 99 ? -7.522 -4.443 15.639 1.00 97.12 99 LYS A C 1
ATOM 786 O O . LYS A 1 99 ? -8.468 -5.166 15.326 1.00 97.12 99 LYS A O 1
ATOM 791 N N . HIS A 1 100 ? -7.513 -3.690 16.738 1.00 97.56 100 HIS A N 1
ATOM 792 C CA . HIS A 1 100 ? -8.602 -3.663 17.721 1.00 97.56 100 HIS A CA 1
ATOM 793 C C . HIS A 1 100 ? -9.728 -2.672 17.385 1.00 97.56 100 HIS A C 1
ATOM 795 O O . HIS A 1 100 ? -10.725 -2.631 18.099 1.00 97.56 100 HIS A O 1
ATOM 801 N N . ASN A 1 101 ? -9.568 -1.851 16.343 1.00 96.88 101 ASN A N 1
ATOM 802 C CA . ASN A 1 101 ? -10.509 -0.788 15.975 1.00 96.88 101 ASN A CA 1
ATOM 803 C C . ASN A 1 101 ? -10.754 -0.752 14.455 1.00 96.88 101 ASN A C 1
ATOM 805 O O . ASN A 1 101 ? -10.893 0.326 13.869 1.00 96.88 101 ASN A O 1
ATOM 809 N N . GLN A 1 102 ? -10.734 -1.913 13.794 1.00 95.56 102 GLN A N 1
ATOM 810 C CA . GLN A 1 102 ? -10.764 -2.025 12.331 1.00 95.56 102 GLN A CA 1
ATOM 811 C C . GLN A 1 102 ? -11.963 -1.308 11.709 1.00 95.56 102 GLN A C 1
ATOM 813 O O . GLN A 1 102 ? -11.819 -0.648 10.686 1.00 95.56 102 GLN A O 1
ATOM 818 N N . GLU A 1 103 ? -13.120 -1.339 12.365 1.00 95.75 103 GLU A N 1
ATOM 819 C CA . GLU A 1 103 ? -14.349 -0.679 11.934 1.00 95.75 103 GLU A CA 1
ATOM 820 C C . GLU A 1 103 ? -14.241 0.851 11.870 1.00 95.75 103 GLU A C 1
ATOM 822 O O . GLU A 1 103 ? -15.088 1.500 11.258 1.00 95.75 103 GLU A O 1
ATOM 827 N N . LYS A 1 104 ? -13.221 1.467 12.479 1.00 94.56 104 LYS A N 1
ATOM 828 C CA . LYS A 1 104 ? -12.954 2.908 12.332 1.00 94.56 104 LYS A CA 1
ATOM 829 C C . LYS A 1 104 ? -12.232 3.236 11.030 1.00 94.56 104 LYS A C 1
ATOM 831 O O . LYS A 1 104 ? -12.376 4.351 10.534 1.00 94.56 104 LYS A O 1
ATOM 836 N N . PHE A 1 105 ? -11.477 2.280 10.499 1.00 94.56 105 PHE A N 1
ATOM 837 C CA . PHE A 1 105 ? -10.564 2.469 9.374 1.00 94.56 105 PHE A CA 1
ATOM 838 C C . PHE A 1 105 ? -11.074 1.829 8.087 1.00 94.56 105 PHE A C 1
ATOM 840 O O . PHE A 1 105 ? -10.879 2.388 7.010 1.00 94.56 105 PHE A O 1
ATOM 847 N N . PHE A 1 106 ? -11.756 0.692 8.206 1.00 95.12 106 PHE A N 1
ATOM 848 C CA . PHE A 1 106 ? -12.168 -0.129 7.079 1.00 95.12 106 PHE A CA 1
ATOM 849 C C . PHE A 1 106 ? -13.692 -0.247 6.980 1.00 95.12 106 PHE A C 1
ATOM 851 O O . PHE A 1 106 ? -14.391 -0.249 7.999 1.00 95.12 106 PHE A O 1
ATOM 858 N N . ASP A 1 107 ? -14.208 -0.293 5.753 1.00 95.62 107 ASP A N 1
ATOM 859 C CA . ASP A 1 107 ? -15.622 -0.532 5.442 1.00 95.62 107 ASP A CA 1
ATOM 860 C C . ASP A 1 107 ? -16.003 -2.024 5.569 1.00 95.62 107 ASP A C 1
ATOM 862 O O . ASP A 1 107 ? -15.185 -2.854 5.975 1.00 95.62 107 ASP A O 1
ATOM 866 N N . GLU A 1 108 ? -17.245 -2.391 5.234 1.00 96.00 108 GLU A N 1
ATOM 867 C CA . GLU A 1 108 ? -17.693 -3.791 5.295 1.00 96.00 108 GLU A CA 1
ATOM 868 C C . GLU A 1 108 ? -16.958 -4.746 4.337 1.00 96.00 108 GLU A C 1
ATOM 870 O O . GLU A 1 108 ? -16.984 -5.957 4.554 1.00 96.00 108 GLU A O 1
ATOM 875 N N . ASN A 1 109 ? -16.290 -4.224 3.304 1.00 95.44 109 ASN A N 1
ATOM 876 C CA . ASN A 1 109 ? -15.468 -5.001 2.374 1.00 95.44 109 ASN A CA 1
ATOM 877 C C . ASN A 1 109 ? -14.016 -5.120 2.871 1.00 95.44 109 ASN A C 1
ATOM 879 O O . ASN A 1 109 ? -13.206 -5.836 2.283 1.00 95.44 109 ASN A O 1
ATOM 883 N N . GLY A 1 110 ? -13.673 -4.421 3.955 1.00 94.69 110 GLY A N 1
ATOM 884 C CA . GLY A 1 110 ? -12.313 -4.314 4.457 1.00 94.69 110 GLY A CA 1
ATOM 885 C C . GLY A 1 110 ? -11.459 -3.291 3.703 1.00 94.69 110 GLY A C 1
ATOM 886 O O . GLY A 1 110 ? -10.247 -3.285 3.930 1.00 94.69 110 GLY A O 1
ATOM 887 N N . ASP A 1 111 ? -12.063 -2.453 2.856 1.00 94.00 111 ASP A N 1
ATOM 888 C CA . ASP A 1 111 ? -11.417 -1.356 2.130 1.00 94.00 111 ASP A CA 1
ATOM 889 C C . ASP A 1 111 ? -11.256 -0.124 3.023 1.00 94.00 111 ASP A C 1
ATOM 891 O O . ASP A 1 111 ? -12.029 0.086 3.957 1.00 94.00 111 ASP A O 1
ATOM 895 N N . TRP A 1 112 ? -10.250 0.712 2.750 1.00 92.94 112 TRP A N 1
ATOM 896 C CA . TRP A 1 112 ? -10.083 1.989 3.449 1.00 92.94 112 TRP A CA 1
ATOM 897 C C . TRP A 1 112 ? -11.336 2.860 3.315 1.00 92.94 112 TRP A C 1
ATOM 899 O O . TRP A 1 112 ? -11.812 3.107 2.208 1.00 92.94 112 TRP A O 1
ATOM 909 N N . LYS A 1 113 ? -11.828 3.404 4.432 1.00 92.06 113 LYS A N 1
ATOM 910 C CA . LYS A 1 113 ? -12.864 4.444 4.398 1.00 92.06 113 LYS A CA 1
ATOM 911 C C . LYS A 1 113 ? -12.296 5.731 3.812 1.00 92.06 113 LYS A C 1
ATOM 913 O O . LYS A 1 113 ? -11.175 6.114 4.150 1.00 92.06 113 LYS A O 1
ATOM 918 N N . ASP A 1 114 ? -13.088 6.457 3.026 1.00 82.81 114 ASP A N 1
ATOM 919 C CA . ASP A 1 114 ? -12.645 7.676 2.330 1.00 82.81 114 ASP A CA 1
ATOM 920 C C . ASP A 1 114 ? -11.961 8.692 3.260 1.00 82.81 114 ASP A C 1
ATOM 922 O O . ASP A 1 114 ? -10.887 9.208 2.950 1.00 82.81 114 ASP A O 1
ATOM 926 N N . ASN A 1 115 ? -12.525 8.911 4.453 1.00 80.69 115 ASN A N 1
ATOM 927 C CA . ASN A 1 115 ? -12.004 9.839 5.465 1.00 80.69 115 ASN A CA 1
ATOM 928 C C . ASN A 1 115 ? -10.715 9.366 6.166 1.00 80.69 115 ASN A C 1
ATOM 930 O O . ASN A 1 115 ? -10.202 10.067 7.039 1.00 80.69 115 ASN A O 1
ATOM 934 N N . THR A 1 116 ? -10.207 8.187 5.814 1.00 82.56 116 THR A N 1
ATOM 935 C CA . THR A 1 116 ? -8.965 7.602 6.340 1.00 82.56 116 THR A CA 1
ATOM 936 C C . THR A 1 116 ? -7.871 7.473 5.278 1.00 82.56 116 THR A C 1
ATOM 938 O O . THR A 1 116 ? -6.787 6.961 5.560 1.00 82.56 116 THR A O 1
ATOM 941 N N . THR A 1 117 ? -8.115 8.008 4.080 1.00 81.56 117 THR A N 1
ATOM 942 C CA . THR A 1 117 ? -7.129 8.139 2.998 1.00 81.56 117 THR A CA 1
ATOM 943 C C . THR A 1 117 ? -6.604 9.576 2.910 1.00 81.56 117 THR A C 1
ATOM 945 O O . THR A 1 117 ? -7.200 10.495 3.474 1.00 81.56 117 THR A O 1
ATOM 948 N N . VAL A 1 118 ? -5.483 9.803 2.214 1.00 76.88 118 VAL A N 1
ATOM 949 C CA . VAL A 1 118 ? -4.948 11.165 1.989 1.00 76.88 118 VAL A CA 1
ATOM 950 C C . VAL A 1 118 ? -5.478 11.804 0.697 1.00 76.88 118 VAL A C 1
ATOM 952 O O . VAL A 1 118 ? -4.989 12.853 0.286 1.00 76.88 118 VAL A O 1
ATOM 955 N N . GLY A 1 119 ? -6.488 11.194 0.063 1.00 63.91 119 GLY A N 1
ATOM 956 C CA . GLY A 1 119 ? -7.117 11.699 -1.160 1.00 63.91 119 GLY A CA 1
ATOM 957 C C . GLY A 1 119 ? -6.272 11.554 -2.431 1.00 63.91 119 GLY A C 1
ATOM 958 O O . GLY A 1 119 ? -6.623 12.139 -3.449 1.00 63.91 119 GLY A O 1
ATOM 959 N N . ILE A 1 120 ? -5.167 10.798 -2.392 1.00 59.50 120 ILE A N 1
ATOM 960 C CA . ILE A 1 120 ? -4.313 10.520 -3.557 1.00 59.50 120 ILE A CA 1
ATOM 961 C C . ILE A 1 120 ? -4.342 9.017 -3.808 1.00 59.50 120 ILE A C 1
ATOM 963 O O . ILE A 1 120 ? -3.471 8.277 -3.357 1.00 59.50 120 ILE A O 1
ATOM 967 N N . ASN A 1 121 ? -5.380 8.549 -4.491 1.00 63.28 121 ASN A N 1
ATOM 968 C CA . ASN A 1 121 ? -5.537 7.136 -4.801 1.00 63.28 121 ASN A CA 1
ATOM 969 C C . ASN A 1 121 ? -4.887 6.844 -6.151 1.00 63.28 121 ASN A C 1
ATOM 971 O O . ASN A 1 121 ? -5.253 7.439 -7.157 1.00 63.28 121 ASN A O 1
ATOM 975 N N . VAL A 1 122 ? -3.931 5.913 -6.195 1.00 57.28 122 VAL A N 1
ATOM 976 C CA . VAL A 1 122 ? -3.251 5.533 -7.446 1.00 57.28 122 VAL A CA 1
ATOM 977 C C . VAL A 1 122 ? -4.275 5.068 -8.493 1.00 57.28 122 VAL A C 1
ATOM 979 O O . VAL A 1 122 ? -4.173 5.436 -9.658 1.00 57.28 122 VAL A O 1
ATOM 982 N N . LYS A 1 123 ? -5.351 4.388 -8.072 1.00 63.28 123 LYS A N 1
ATOM 983 C CA . LYS A 1 123 ? -6.492 4.042 -8.939 1.00 63.28 123 LYS A CA 1
ATOM 984 C C . LYS A 1 123 ? -7.182 5.245 -9.605 1.00 63.28 123 LYS A C 1
ATOM 986 O O . LYS A 1 123 ? -7.727 5.077 -10.691 1.00 63.28 123 LYS A O 1
ATOM 991 N N . ASP A 1 124 ? -7.136 6.437 -9.008 1.00 62.06 124 ASP A N 1
ATOM 992 C CA . ASP A 1 124 ? -7.771 7.644 -9.557 1.00 62.06 124 ASP A CA 1
ATOM 993 C C . ASP A 1 124 ? -6.997 8.201 -10.761 1.00 62.06 124 ASP A C 1
ATOM 995 O O . ASP A 1 124 ? -7.572 8.894 -11.596 1.00 62.06 124 ASP A O 1
ATOM 999 N N . PHE A 1 125 ? -5.708 7.869 -10.885 1.00 56.31 125 PHE A N 1
ATOM 1000 C CA . PHE A 1 125 ? -4.850 8.286 -12.000 1.00 56.31 125 PHE A CA 1
ATOM 1001 C C . PHE A 1 125 ? -4.747 7.237 -13.115 1.00 56.31 125 PHE A C 1
ATOM 1003 O O . PHE A 1 125 ? -4.129 7.498 -14.144 1.00 56.31 125 PHE A O 1
ATOM 1010 N N . LEU A 1 126 ? -5.312 6.043 -12.905 1.00 56.16 126 LEU A N 1
ATOM 1011 C CA . LEU A 1 126 ? -5.101 4.864 -13.757 1.00 56.16 126 LEU A CA 1
ATOM 1012 C C . LEU A 1 126 ? -6.382 4.353 -14.446 1.00 56.16 126 LEU A C 1
ATOM 1014 O O . LEU A 1 126 ? -6.351 3.293 -15.095 1.00 56.16 126 LEU A O 1
ATOM 1018 N N . ASN A 1 127 ? -7.485 5.099 -14.307 1.00 49.75 127 ASN A N 1
ATOM 1019 C CA . ASN A 1 127 ? -8.749 4.889 -15.020 1.00 49.75 127 ASN A CA 1
ATOM 1020 C C . ASN A 1 127 ? -8.784 5.669 -16.335 1.00 49.75 127 ASN A C 1
ATOM 1022 O O . ASN A 1 127 ? -8.648 6.910 -16.291 1.00 49.75 127 ASN A O 1
#

Secondary structure (DSSP, 8-state):
-EEEE-TTT--EEEE-GGG-EEEEEEGGGTEEEEEEEBTT-SS--EEEEEEE----SHHHHHTSSS-HHHHHHHHHTTT-HHHHSTT-HHHHHHHHHHHHTHHHHB-TTSPBPGGGS-S--GGGG--

Sequence (127 aa):
MIKVTDLLTRQEVIVDDSKKKITDFSNKNGLIYYSAPEANTEVEHWVDYKVNGHVDDVEGKLSTYNNAVRLAYAKVVNFAASENDPDGEIWNGVVEYVKHNQEKFFDENG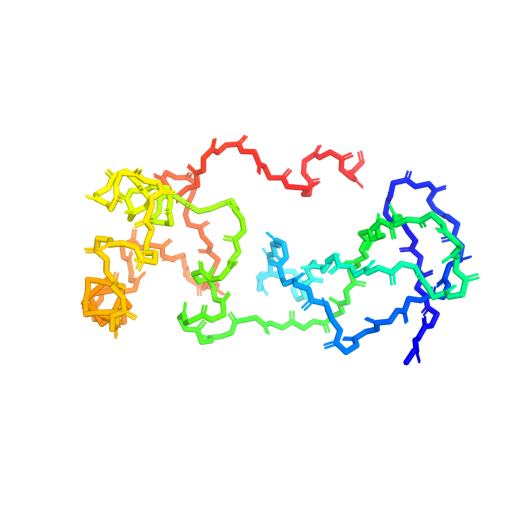DWKDNTTVGINVKDFLN

Radius of gyration: 15.75 Å; chains: 1; bounding box: 38×25×41 Å